Protein AF-A0A7Y3KPL6-F1 (afdb_monomer_lite)

Fol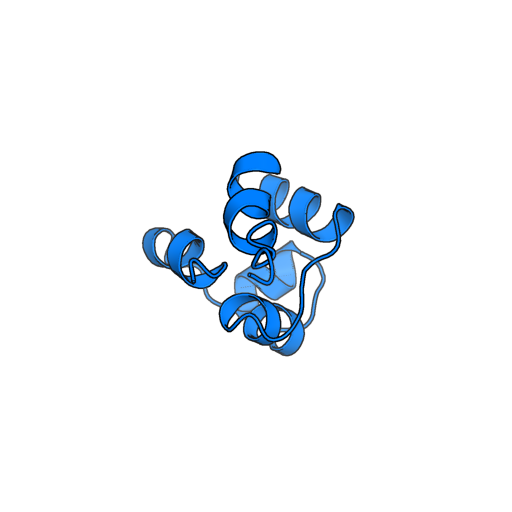dseek 3Di:
DDFVQVVCVVVPDDLVRLCVQLVHDSVVSVCRRVVVDHDDLSSLVSSCVSVVHDSVVNCVSVPPPPPDD

Sequence (69 aa):
MTNLDAVLHDRTLGVSEIARLVGRTRQTIRNWRVGRTHPSTADIKRLGEALGLSAAFLAAPFDQKEKPQ

Radius of gyration: 11.48 Å; chains: 1; bounding box: 21×36×22 Å

pLDDT: mean 79.1, std 14.03, range [37.25, 94.5]

Secondary structure (DSSP, 8-state):
---HHHHHHTTT--HHHHHHHHT--HHHHHHHHTTSSPPPHHHHHHHHHHHT--HHHHHTTT---PPP-

Structure (mmCIF, N/CA/C/O backbone):
data_AF-A0A7Y3KPL6-F1
#
_entry.id   AF-A0A7Y3KPL6-F1
#
loop_
_atom_site.group_PDB
_atom_site.id
_atom_site.type_symbol
_atom_site.label_atom_id
_atom_site.label_alt_id
_atom_site.label_comp_id
_atom_site.label_asym_id
_atom_site.label_entity_id
_atom_site.label_seq_id
_atom_site.pdbx_PDB_ins_code
_atom_site.Cartn_x
_atom_site.Cartn_y
_atom_site.Cartn_z
_atom_site.occupancy
_atom_site.B_iso_or_equiv
_atom_site.auth_seq_id
_atom_site.auth_comp_id
_atom_site.auth_asym_id
_atom_site.auth_atom_id
_atom_site.pdbx_PDB_model_num
ATOM 1 N N . MET A 1 1 ? 14.515 10.510 -4.500 1.00 46.56 1 MET A N 1
ATOM 2 C CA . MET A 1 1 ? 13.288 9.802 -4.915 1.00 46.56 1 MET A CA 1
ATOM 3 C C . MET A 1 1 ? 12.886 8.850 -3.807 1.00 46.56 1 MET A C 1
ATOM 5 O O . MET A 1 1 ? 13.486 7.788 -3.678 1.00 46.56 1 MET A O 1
ATOM 9 N N . THR A 1 2 ? 11.934 9.234 -2.964 1.00 50.53 2 THR A N 1
ATOM 10 C CA . THR A 1 2 ? 11.384 8.299 -1.978 1.00 50.53 2 THR A CA 1
ATOM 11 C C . THR A 1 2 ? 10.310 7.500 -2.700 1.00 50.53 2 THR A C 1
ATOM 13 O O . THR A 1 2 ? 9.255 8.037 -2.983 1.00 50.53 2 THR A O 1
ATOM 16 N N . ASN A 1 3 ? 10.585 6.254 -3.085 1.00 65.12 3 ASN A N 1
ATOM 17 C CA . ASN A 1 3 ? 9.556 5.380 -3.653 1.00 65.12 3 ASN A CA 1
ATOM 18 C C . ASN A 1 3 ? 8.832 4.618 -2.533 1.00 65.12 3 ASN A C 1
ATOM 20 O O . ASN A 1 3 ? 9.345 4.515 -1.417 1.00 65.12 3 ASN A O 1
ATOM 24 N N . LEU A 1 4 ? 7.690 3.994 -2.857 1.00 73.19 4 LEU A N 1
ATOM 25 C CA . LEU A 1 4 ? 6.963 3.056 -1.979 1.00 73.19 4 LEU A CA 1
ATOM 26 C C . LEU A 1 4 ? 7.886 2.022 -1.311 1.00 73.19 4 LEU A C 1
ATOM 28 O O . LEU A 1 4 ? 7.590 1.512 -0.238 1.00 73.19 4 LEU A O 1
ATOM 32 N N . ASP A 1 5 ? 9.015 1.724 -1.950 1.00 73.00 5 ASP A N 1
ATOM 33 C CA . ASP A 1 5 ? 10.020 0.799 -1.458 1.00 73.00 5 ASP A CA 1
ATOM 34 C C . ASP A 1 5 ? 10.611 1.182 -0.095 1.00 73.00 5 ASP A C 1
ATOM 36 O O . ASP A 1 5 ? 10.703 0.340 0.791 1.00 73.00 5 ASP A O 1
ATOM 40 N N . ALA A 1 6 ? 10.921 2.463 0.112 1.00 71.25 6 ALA A N 1
ATOM 41 C CA . ALA A 1 6 ? 11.465 2.944 1.380 1.00 71.25 6 ALA A CA 1
ATOM 42 C C . ALA A 1 6 ? 10.457 2.770 2.529 1.00 71.25 6 ALA A C 1
ATOM 44 O O . ALA A 1 6 ? 10.830 2.396 3.634 1.00 71.25 6 ALA A O 1
ATOM 45 N N . VAL A 1 7 ? 9.166 2.971 2.244 1.00 73.00 7 VAL A N 1
ATOM 46 C CA . VAL A 1 7 ? 8.074 2.798 3.217 1.00 73.00 7 VAL A CA 1
ATOM 47 C C . VAL A 1 7 ? 7.847 1.323 3.566 1.00 73.00 7 VAL A C 1
ATOM 49 O O . VAL A 1 7 ? 7.446 0.992 4.681 1.00 73.00 7 VAL A O 1
ATOM 52 N N . LEU A 1 8 ? 8.074 0.425 2.606 1.00 71.75 8 LEU A N 1
ATOM 53 C CA . LEU A 1 8 ? 7.835 -1.008 2.772 1.00 71.75 8 LEU A CA 1
ATOM 54 C C . LEU A 1 8 ? 9.043 -1.771 3.318 1.00 71.75 8 LEU A C 1
ATOM 56 O O . LEU A 1 8 ? 8.855 -2.867 3.849 1.00 71.75 8 LEU A O 1
ATOM 60 N N . HIS A 1 9 ? 10.252 -1.216 3.201 1.00 68.88 9 HIS A N 1
ATOM 61 C CA . HIS A 1 9 ? 11.481 -1.854 3.668 1.00 68.88 9 HIS A CA 1
ATOM 62 C C . HIS A 1 9 ? 11.423 -2.183 5.167 1.00 68.88 9 HIS A C 1
ATOM 64 O O . HIS A 1 9 ? 11.727 -3.309 5.553 1.00 68.88 9 HIS A O 1
ATOM 70 N N . ASP A 1 10 ? 10.882 -1.269 5.977 1.00 66.75 10 ASP A N 1
ATOM 71 C CA . ASP A 1 10 ? 10.716 -1.453 7.427 1.00 66.75 10 ASP A CA 1
ATOM 72 C C . ASP A 1 10 ? 9.681 -2.518 7.811 1.00 66.75 10 ASP A C 1
ATOM 74 O O . ASP A 1 10 ? 9.629 -2.956 8.958 1.00 66.75 10 ASP A O 1
ATOM 78 N N . ARG A 1 11 ? 8.823 -2.948 6.877 1.00 68.00 11 ARG A N 1
ATOM 79 C CA . ARG A 1 11 ? 7.664 -3.795 7.195 1.00 68.00 11 ARG A CA 1
ATOM 80 C C . ARG A 1 11 ? 7.820 -5.252 6.785 1.00 68.00 11 ARG A C 1
ATOM 82 O O . ARG A 1 11 ? 6.910 -6.037 7.032 1.00 68.00 11 ARG A O 1
ATOM 89 N N . THR A 1 12 ? 8.942 -5.649 6.177 1.00 72.62 12 THR A N 1
ATOM 90 C CA . THR A 1 12 ? 9.221 -7.031 5.708 1.00 72.62 12 THR A CA 1
ATOM 91 C C . THR A 1 12 ? 8.144 -7.653 4.796 1.00 72.62 12 THR A C 1
ATOM 93 O O . THR A 1 12 ? 8.194 -8.842 4.482 1.00 72.62 12 THR A O 1
ATOM 96 N N . LEU A 1 13 ? 7.178 -6.865 4.311 1.00 79.12 13 LEU A N 1
ATOM 97 C CA . LEU A 1 13 ? 6.089 -7.352 3.470 1.00 79.12 13 LEU A CA 1
ATOM 98 C C . LEU A 1 13 ? 6.569 -7.558 2.032 1.00 79.12 13 LEU A C 1
ATOM 100 O O . LEU A 1 13 ? 7.046 -6.643 1.358 1.00 79.12 13 LEU A O 1
ATOM 104 N N . GLY A 1 14 ? 6.402 -8.783 1.539 1.00 83.56 14 GLY A N 1
ATOM 105 C CA . GLY A 1 14 ? 6.725 -9.138 0.163 1.00 83.56 14 GLY A CA 1
ATOM 106 C C . GLY A 1 14 ? 5.756 -8.525 -0.855 1.00 83.56 14 GLY A C 1
ATOM 107 O O . GLY A 1 14 ? 4.586 -8.274 -0.574 1.00 83.56 14 GLY A O 1
ATOM 108 N N . VAL A 1 15 ? 6.225 -8.369 -2.098 1.00 86.44 15 VAL A N 1
ATOM 109 C CA . VAL A 1 15 ? 5.422 -7.856 -3.232 1.00 86.44 15 VAL A CA 1
ATOM 110 C C . VAL A 1 15 ? 4.129 -8.647 -3.429 1.00 86.44 15 VAL A C 1
ATOM 112 O O . VAL A 1 15 ? 3.098 -8.064 -3.747 1.00 86.44 15 VAL A O 1
ATOM 115 N N . SER A 1 16 ? 4.188 -9.968 -3.256 1.00 88.81 16 SER A N 1
ATOM 116 C CA . SER A 1 16 ? 3.035 -10.861 -3.404 1.00 88.81 16 SER A CA 1
ATOM 117 C C . SER A 1 16 ? 1.957 -10.600 -2.355 1.00 88.81 16 SER A C 1
ATOM 119 O O . SER A 1 16 ? 0.777 -10.605 -2.695 1.00 88.81 16 SER A O 1
ATOM 121 N N . GLU A 1 17 ? 2.359 -10.334 -1.114 1.00 87.88 17 GLU A N 1
ATOM 122 C CA . GLU A 1 17 ? 1.423 -10.108 -0.013 1.00 87.88 17 GLU A CA 1
ATOM 123 C C . GLU A 1 17 ? 0.720 -8.765 -0.179 1.00 87.88 17 GLU A C 1
ATOM 125 O O . GLU A 1 17 ? -0.502 -8.677 -0.139 1.00 87.88 17 GLU A O 1
ATOM 130 N N . ILE A 1 18 ? 1.489 -7.728 -0.509 1.00 87.56 18 ILE A N 1
ATOM 131 C CA . ILE A 1 18 ? 0.942 -6.402 -0.793 1.00 87.56 18 ILE A CA 1
ATOM 132 C C . ILE A 1 18 ? -0.015 -6.483 -1.981 1.00 87.56 18 ILE A C 1
ATOM 134 O O . ILE A 1 18 ? -1.151 -6.037 -1.885 1.00 87.56 18 ILE A O 1
ATOM 138 N N . ALA A 1 19 ? 0.396 -7.117 -3.080 1.00 91.56 19 ALA A N 1
ATOM 139 C CA . ALA A 1 19 ? -0.451 -7.313 -4.254 1.00 91.56 19 ALA A CA 1
ATOM 140 C C . ALA A 1 19 ? -1.804 -7.955 -3.894 1.00 91.56 19 ALA A C 1
ATOM 142 O O . ALA A 1 19 ? -2.850 -7.468 -4.329 1.00 91.56 19 ALA A O 1
ATOM 143 N N . ARG A 1 20 ? -1.790 -8.988 -3.042 1.00 90.38 20 ARG A N 1
ATOM 144 C CA . ARG A 1 20 ? -2.996 -9.656 -2.540 1.00 90.38 20 ARG A CA 1
ATOM 145 C C . ARG A 1 20 ? -3.865 -8.720 -1.697 1.00 90.38 20 ARG A C 1
ATOM 147 O O . ARG A 1 20 ? -5.066 -8.656 -1.936 1.00 90.38 20 ARG A O 1
ATOM 154 N N . LEU A 1 21 ? -3.268 -7.970 -0.771 1.00 87.56 21 LEU A N 1
ATOM 155 C CA . LEU A 1 21 ? -3.981 -7.047 0.117 1.00 87.56 21 LEU A CA 1
ATOM 156 C C . LEU A 1 21 ? -4.646 -5.884 -0.635 1.00 87.56 21 LEU A C 1
ATOM 158 O O . LEU A 1 21 ? -5.769 -5.508 -0.315 1.00 87.56 21 LEU A O 1
ATOM 162 N N . VAL A 1 22 ? -3.984 -5.329 -1.657 1.00 87.94 22 VAL A N 1
ATOM 163 C CA . VAL A 1 22 ? -4.531 -4.197 -2.434 1.00 87.94 22 VAL A CA 1
ATOM 164 C C . VAL A 1 22 ? -5.408 -4.653 -3.612 1.00 87.94 22 VAL A C 1
ATOM 166 O O . VAL A 1 22 ? -6.010 -3.821 -4.291 1.00 87.94 22 VAL A O 1
ATOM 169 N N . GLY A 1 23 ? -5.478 -5.958 -3.900 1.00 92.00 23 GLY A N 1
ATOM 170 C CA . GLY A 1 23 ? -6.199 -6.487 -5.064 1.00 92.00 23 GLY A CA 1
ATOM 171 C C . GLY A 1 23 ? -5.557 -6.089 -6.399 1.00 92.00 23 GLY A C 1
ATOM 172 O O . GLY A 1 23 ? -6.249 -5.773 -7.371 1.00 92.00 23 GLY A O 1
ATOM 173 N N . ARG A 1 24 ? -4.221 -6.049 -6.449 1.00 93.69 24 ARG A N 1
ATOM 174 C CA . ARG A 1 24 ? -3.432 -5.658 -7.628 1.00 93.69 24 ARG A CA 1
ATOM 175 C C . ARG A 1 24 ? -2.444 -6.739 -8.024 1.00 93.69 24 ARG A C 1
ATOM 177 O O . ARG A 1 24 ? -2.186 -7.681 -7.289 1.00 93.69 24 ARG A O 1
ATOM 184 N N . THR A 1 25 ? -1.873 -6.608 -9.218 1.00 94.50 25 THR A N 1
ATOM 185 C CA . THR A 1 25 ? -0.851 -7.554 -9.675 1.00 94.50 25 THR A CA 1
ATOM 186 C C . THR A 1 25 ? 0.499 -7.256 -9.023 1.00 94.50 25 THR A C 1
ATOM 188 O O . THR A 1 25 ? 0.823 -6.107 -8.713 1.00 94.50 25 THR A O 1
ATOM 191 N N . ARG A 1 26 ? 1.346 -8.284 -8.897 1.00 92.94 26 ARG A N 1
ATOM 192 C CA . ARG A 1 26 ? 2.743 -8.129 -8.450 1.00 92.94 26 ARG A CA 1
ATOM 193 C C . ARG A 1 26 ? 3.522 -7.136 -9.318 1.00 92.94 26 ARG A C 1
ATOM 195 O O . ARG A 1 26 ? 4.331 -6.370 -8.800 1.00 92.94 26 ARG A O 1
ATOM 202 N N . GLN A 1 27 ? 3.245 -7.119 -10.624 1.00 93.75 27 GLN A N 1
ATOM 203 C CA . GLN A 1 27 ? 3.867 -6.190 -11.565 1.00 93.75 27 GLN A CA 1
ATOM 204 C C . GLN A 1 27 ? 3.476 -4.737 -11.270 1.00 93.75 27 GLN A C 1
ATOM 206 O O . GLN A 1 27 ? 4.339 -3.863 -11.282 1.00 93.75 27 GLN A O 1
ATOM 211 N N . THR A 1 28 ? 2.203 -4.486 -10.954 1.00 91.62 28 THR A N 1
ATOM 212 C CA . THR A 1 28 ? 1.706 -3.162 -10.557 1.00 91.62 28 THR A CA 1
ATOM 213 C C . THR A 1 28 ? 2.445 -2.651 -9.319 1.00 91.62 28 THR A C 1
ATOM 215 O O . THR A 1 28 ? 2.998 -1.555 -9.348 1.00 91.62 28 THR A O 1
ATOM 218 N N . ILE A 1 29 ? 2.550 -3.476 -8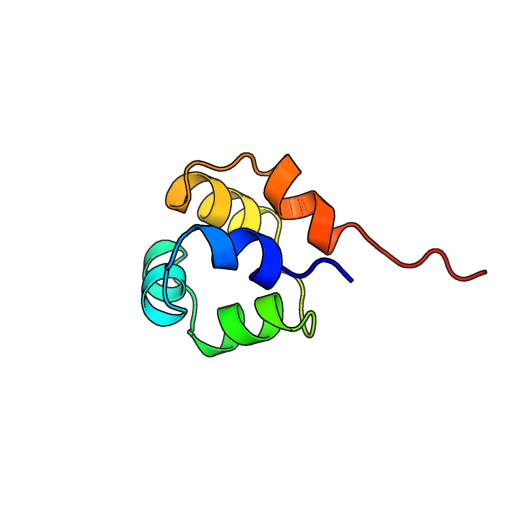.271 1.00 90.75 29 ILE A N 1
ATOM 219 C CA . ILE A 1 29 ? 3.277 -3.114 -7.044 1.00 90.75 29 ILE A CA 1
ATOM 220 C C . ILE A 1 29 ? 4.762 -2.858 -7.329 1.00 90.75 29 ILE A C 1
ATOM 222 O O . ILE A 1 29 ? 5.334 -1.894 -6.821 1.00 90.75 29 ILE A O 1
ATOM 226 N N . ARG A 1 30 ? 5.400 -3.684 -8.171 1.00 89.12 30 A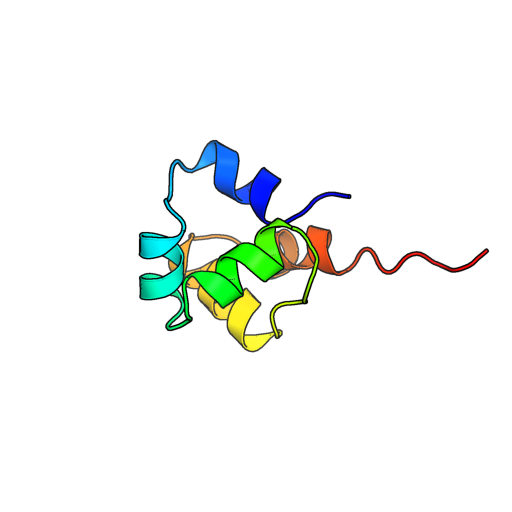RG A N 1
ATOM 227 C CA . ARG A 1 30 ? 6.799 -3.481 -8.572 1.00 89.12 30 ARG A CA 1
ATOM 228 C C . ARG A 1 30 ? 6.982 -2.147 -9.289 1.00 89.12 30 ARG A C 1
ATOM 230 O O . ARG A 1 30 ? 7.911 -1.422 -8.954 1.00 89.12 30 ARG A O 1
ATOM 237 N N . ASN A 1 31 ? 6.096 -1.808 -10.227 1.00 88.88 31 ASN A N 1
ATOM 238 C CA . ASN A 1 31 ? 6.147 -0.536 -10.945 1.00 88.88 31 ASN A CA 1
ATOM 239 C C . ASN A 1 31 ? 5.991 0.664 -9.998 1.00 88.88 31 ASN A C 1
ATOM 241 O O . ASN A 1 31 ? 6.702 1.649 -10.178 1.00 88.88 31 ASN A O 1
ATOM 245 N N . TRP A 1 32 ? 5.136 0.571 -8.974 1.00 89.50 32 TRP A N 1
ATOM 246 C CA . TRP A 1 32 ? 5.024 1.595 -7.926 1.00 89.50 32 TRP A CA 1
ATOM 247 C C . TRP A 1 32 ? 6.298 1.706 -7.073 1.00 89.50 32 TRP A C 1
ATOM 249 O O . TRP A 1 32 ? 6.761 2.811 -6.808 1.00 89.50 32 TRP A O 1
ATOM 259 N N . ARG A 1 33 ? 6.917 0.579 -6.686 1.00 85.81 33 ARG A N 1
ATOM 260 C CA . ARG A 1 33 ? 8.172 0.557 -5.898 1.00 85.81 33 ARG A CA 1
ATOM 261 C C . ARG A 1 33 ? 9.366 1.167 -6.624 1.00 85.81 33 ARG A C 1
ATOM 263 O O . ARG A 1 33 ? 10.248 1.708 -5.972 1.00 85.81 33 ARG A O 1
ATOM 270 N N . VAL A 1 34 ? 9.409 1.087 -7.949 1.00 83.31 34 VAL A N 1
ATOM 271 C CA . VAL A 1 34 ? 10.493 1.690 -8.743 1.00 83.31 34 VAL A CA 1
ATOM 272 C C . VAL A 1 34 ? 10.115 3.048 -9.344 1.00 83.31 34 VAL A C 1
ATOM 274 O O . VAL A 1 34 ? 10.878 3.578 -10.144 1.00 83.31 34 VAL A O 1
ATOM 277 N N . GLY A 1 35 ? 8.941 3.596 -9.007 1.00 84.19 35 GLY A N 1
ATOM 278 C CA . GLY A 1 35 ? 8.483 4.900 -9.500 1.00 84.19 35 GLY A CA 1
ATOM 279 C C . GLY A 1 35 ? 8.120 4.939 -10.991 1.00 84.19 35 GLY A C 1
ATOM 280 O O . GLY A 1 35 ? 8.004 6.012 -11.567 1.00 84.19 35 GLY A O 1
ATOM 281 N N . ARG A 1 36 ? 7.923 3.786 -11.649 1.00 85.56 36 ARG A N 1
ATOM 282 C CA . ARG A 1 36 ? 7.543 3.721 -13.078 1.00 85.56 36 ARG A CA 1
ATOM 283 C C . ARG A 1 36 ? 6.109 4.173 -13.342 1.00 85.56 36 ARG A C 1
ATOM 285 O O . ARG A 1 36 ? 5.791 4.588 -14.449 1.00 85.56 36 ARG A O 1
ATOM 292 N N . THR A 1 37 ? 5.232 4.015 -12.357 1.00 87.88 37 THR A N 1
ATOM 293 C CA . THR A 1 37 ? 3.815 4.397 -12.422 1.00 87.88 37 THR A CA 1
ATOM 294 C C . THR A 1 37 ? 3.358 4.845 -11.043 1.00 87.88 37 THR A C 1
ATOM 296 O O . THR A 1 37 ? 3.904 4.362 -10.050 1.00 87.88 37 THR A O 1
ATOM 299 N N . HIS A 1 38 ? 2.316 5.672 -10.975 1.00 85.75 38 HIS A N 1
ATOM 300 C CA . HIS A 1 38 ? 1.728 6.109 -9.710 1.00 85.75 38 HIS A CA 1
ATOM 301 C C . HIS A 1 38 ? 0.462 5.319 -9.344 1.00 85.75 38 HIS A C 1
ATOM 303 O O . HIS A 1 38 ? -0.352 5.035 -10.229 1.00 85.75 38 HIS A O 1
ATOM 309 N N . PRO A 1 39 ? 0.278 4.942 -8.064 1.00 88.25 39 PRO A N 1
ATOM 310 C CA . PRO A 1 39 ? -0.997 4.424 -7.584 1.00 88.25 39 PRO A CA 1
ATOM 311 C C . PRO A 1 39 ? -2.066 5.518 -7.623 1.00 88.25 39 PRO A C 1
ATOM 313 O O . PRO A 1 39 ? -1.785 6.693 -7.392 1.00 88.25 39 PRO A O 1
ATOM 316 N N . SER A 1 40 ? -3.312 5.128 -7.887 1.00 89.31 40 SER A N 1
ATOM 317 C CA . SER A 1 40 ? -4.443 6.052 -7.778 1.00 89.31 40 SER A CA 1
ATOM 318 C C . SER A 1 40 ? -4.735 6.396 -6.314 1.00 89.31 40 SER A C 1
ATOM 320 O O . SER A 1 40 ? -4.358 5.654 -5.406 1.00 89.31 40 SER A O 1
ATOM 322 N N . THR A 1 41 ? -5.504 7.457 -6.059 1.00 87.62 41 THR A N 1
ATOM 323 C CA . THR A 1 41 ? -5.979 7.796 -4.703 1.00 87.62 41 THR A CA 1
ATOM 324 C C . THR A 1 41 ? -6.707 6.625 -4.033 1.00 87.62 41 THR A C 1
ATOM 326 O O . THR A 1 41 ? -6.543 6.386 -2.837 1.00 87.62 41 THR A O 1
ATOM 329 N N . ALA A 1 42 ? -7.470 5.844 -4.804 1.00 89.06 42 ALA A N 1
ATOM 330 C CA . ALA A 1 42 ? -8.150 4.656 -4.298 1.00 89.06 42 ALA A CA 1
ATOM 331 C C . ALA A 1 42 ? -7.164 3.536 -3.921 1.00 89.06 42 ALA A C 1
ATOM 333 O O . ALA A 1 42 ? -7.386 2.825 -2.944 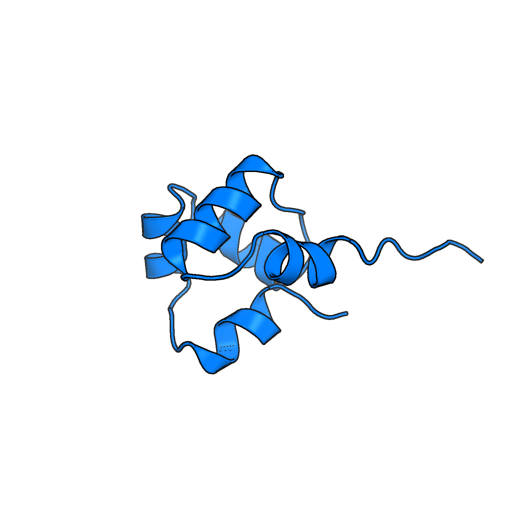1.00 89.06 42 ALA A O 1
ATOM 334 N N . ASP A 1 43 ? -6.074 3.372 -4.672 1.00 90.31 43 ASP A N 1
ATOM 335 C CA . ASP A 1 43 ? -5.022 2.405 -4.345 1.00 90.31 43 ASP A CA 1
ATOM 336 C C . ASP A 1 43 ? -4.197 2.853 -3.131 1.00 90.31 43 ASP A C 1
ATOM 338 O O . ASP A 1 43 ? -3.868 2.024 -2.289 1.00 90.31 43 ASP A O 1
ATOM 342 N N . ILE A 1 44 ? -3.927 4.156 -2.988 1.00 89.12 44 ILE A N 1
ATOM 343 C CA . ILE A 1 44 ? -3.268 4.735 -1.806 1.00 89.12 44 ILE A CA 1
ATOM 344 C C . ILE A 1 44 ? -4.114 4.498 -0.553 1.00 89.12 44 ILE A C 1
ATOM 346 O O . ILE A 1 44 ? -3.582 4.096 0.479 1.00 89.12 44 ILE A O 1
ATOM 350 N N . LYS A 1 45 ? -5.436 4.686 -0.643 1.00 88.56 45 LYS A N 1
ATOM 351 C CA . LYS A 1 45 ? -6.358 4.401 0.465 1.00 88.56 45 LYS A CA 1
ATOM 352 C C . LYS A 1 45 ? -6.327 2.923 0.859 1.00 88.56 45 LYS A C 1
ATOM 354 O O . LYS A 1 45 ? -6.180 2.622 2.037 1.00 88.56 45 LYS A O 1
ATOM 359 N N . ARG A 1 46 ? -6.375 2.008 -0.118 1.00 89.69 46 ARG A N 1
ATOM 360 C CA . ARG A 1 46 ? -6.269 0.559 0.133 1.00 89.69 46 ARG A CA 1
ATOM 361 C C . ARG A 1 46 ? -4.917 0.163 0.721 1.00 89.69 46 ARG A C 1
ATOM 363 O O . ARG A 1 46 ? -4.876 -0.654 1.630 1.00 89.69 46 ARG A O 1
ATOM 370 N N . LEU A 1 47 ? -3.819 0.739 0.229 1.00 87.44 47 LEU A N 1
ATOM 371 C CA . LEU A 1 47 ? -2.487 0.558 0.813 1.00 87.44 47 LEU A CA 1
ATOM 372 C C . LEU A 1 47 ? -2.464 1.050 2.263 1.00 87.44 47 LEU A C 1
ATOM 374 O O . LEU A 1 47 ? -1.898 0.380 3.118 1.00 87.44 47 LEU A O 1
ATOM 378 N N . GLY A 1 48 ? -3.103 2.184 2.549 1.00 89.00 48 GLY A N 1
ATOM 379 C CA . GLY A 1 48 ? -3.211 2.728 3.899 1.00 89.00 48 GLY A CA 1
ATOM 380 C C . GLY A 1 48 ? -3.970 1.802 4.839 1.00 89.00 48 GLY A C 1
ATOM 381 O O . GLY A 1 48 ? -3.473 1.476 5.910 1.00 89.00 48 GLY A O 1
ATOM 382 N N . GLU A 1 49 ? -5.125 1.302 4.409 1.00 89.12 49 GLU A N 1
ATOM 383 C CA . GLU A 1 49 ? -5.928 0.338 5.169 1.00 89.12 49 GLU A CA 1
ATOM 384 C C . GLU A 1 49 ? -5.177 -0.986 5.384 1.00 89.12 49 GLU A C 1
ATOM 386 O O . GLU A 1 49 ? -5.100 -1.475 6.508 1.00 89.12 49 GLU A O 1
ATOM 391 N N . ALA A 1 50 ? -4.555 -1.533 4.335 1.00 86.25 50 ALA A N 1
ATOM 392 C CA . ALA A 1 50 ? -3.820 -2.796 4.389 1.00 86.25 50 ALA A CA 1
ATOM 393 C C . ALA A 1 50 ? -2.552 -2.729 5.251 1.00 86.25 50 ALA A C 1
ATOM 395 O O . ALA A 1 50 ? -2.155 -3.722 5.857 1.00 86.25 50 ALA A O 1
ATOM 396 N N . LEU A 1 51 ? -1.894 -1.570 5.277 1.00 83.44 51 LEU A N 1
ATOM 397 C CA . LEU A 1 51 ? -0.647 -1.359 6.003 1.00 83.44 51 LEU A CA 1
ATOM 398 C C . LEU A 1 51 ? -0.876 -0.632 7.336 1.00 83.44 51 LEU A C 1
ATOM 400 O O . LEU A 1 51 ? 0.082 -0.399 8.059 1.00 83.44 51 LEU A O 1
ATOM 404 N N . GLY A 1 52 ? -2.097 -0.234 7.694 1.00 85.88 52 GLY A N 1
ATOM 405 C CA . GLY A 1 52 ? -2.325 0.624 8.864 1.00 85.88 52 GLY A CA 1
ATOM 406 C C . GLY A 1 52 ? -1.531 1.939 8.796 1.00 85.88 52 GLY A C 1
ATOM 407 O O . GLY A 1 52 ? -0.967 2.384 9.793 1.00 85.88 52 GLY A O 1
ATOM 408 N N . LEU A 1 53 ? -1.414 2.516 7.599 1.00 85.94 53 LEU A N 1
ATOM 409 C CA . LEU A 1 53 ? -0.723 3.775 7.322 1.00 85.94 53 LEU A CA 1
ATOM 410 C C . LEU A 1 53 ? -1.728 4.835 6.871 1.00 85.94 53 LEU A C 1
ATOM 412 O O . LEU A 1 53 ? -2.739 4.530 6.240 1.00 85.94 53 LEU A O 1
ATOM 416 N N . SER A 1 54 ? -1.441 6.106 7.147 1.00 85.06 54 SER A N 1
ATOM 417 C CA . SER A 1 54 ? -2.279 7.182 6.622 1.00 85.06 54 SER A CA 1
ATOM 418 C C . SER A 1 54 ? -2.069 7.336 5.112 1.00 85.06 54 SER A C 1
ATOM 420 O O . SER A 1 54 ? -0.954 7.220 4.597 1.00 85.06 54 SER A O 1
ATOM 422 N N . ALA A 1 55 ? -3.148 7.647 4.390 1.00 81.38 55 ALA A N 1
ATOM 423 C CA . ALA A 1 55 ? -3.074 7.924 2.957 1.00 81.38 55 ALA A CA 1
ATOM 424 C C . ALA A 1 55 ? -2.106 9.083 2.646 1.00 81.38 55 ALA A C 1
ATOM 426 O O . ALA A 1 55 ? -1.409 9.035 1.640 1.00 81.38 55 ALA A O 1
ATOM 427 N N . ALA A 1 56 ? -2.010 10.081 3.533 1.00 78.25 56 ALA A N 1
ATOM 428 C CA . ALA A 1 56 ? -1.073 11.196 3.401 1.00 78.25 56 ALA A CA 1
ATOM 429 C C . ALA A 1 56 ? 0.396 10.740 3.465 1.00 78.25 56 ALA A C 1
ATOM 431 O O . ALA A 1 56 ? 1.205 11.158 2.639 1.00 78.25 56 ALA A O 1
ATOM 432 N N . PHE A 1 57 ? 0.732 9.836 4.391 1.00 80.00 57 PHE A N 1
ATOM 433 C CA . PHE A 1 57 ? 2.082 9.279 4.507 1.00 80.00 57 PHE A CA 1
ATOM 434 C C . PHE A 1 57 ? 2.474 8.462 3.269 1.00 80.00 57 PHE A C 1
ATOM 436 O O . PHE A 1 57 ? 3.607 8.536 2.802 1.00 80.00 57 PHE A O 1
ATOM 443 N N . LEU A 1 58 ? 1.519 7.722 2.700 1.00 80.38 58 LEU A N 1
ATOM 444 C CA . LEU A 1 58 ? 1.723 6.955 1.472 1.00 80.38 58 LEU A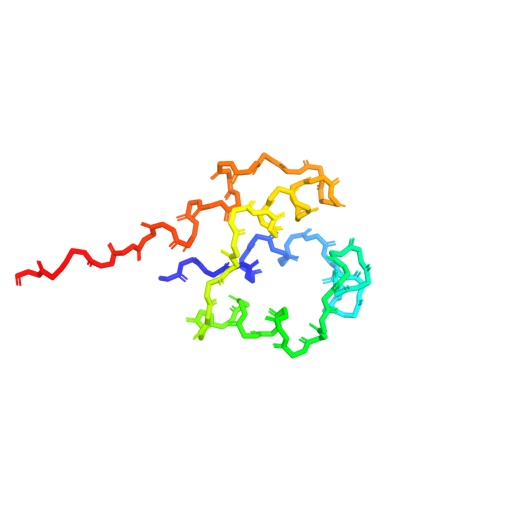 CA 1
ATOM 445 C C . LEU A 1 58 ? 1.737 7.822 0.212 1.00 80.38 58 LEU A C 1
ATOM 447 O O . LEU A 1 58 ? 2.399 7.447 -0.746 1.00 80.38 58 LEU A O 1
ATOM 451 N N . ALA A 1 59 ? 1.030 8.952 0.193 1.00 77.56 59 ALA A N 1
ATOM 452 C CA . ALA A 1 59 ? 0.992 9.868 -0.944 1.00 77.56 59 ALA A CA 1
ATOM 453 C C . ALA A 1 59 ? 2.255 10.732 -1.050 1.00 77.56 59 ALA A C 1
ATOM 455 O O . ALA A 1 59 ? 2.705 10.987 -2.160 1.00 77.56 59 ALA A O 1
ATOM 456 N N . ALA A 1 60 ? 2.855 11.132 0.075 1.00 72.69 60 ALA A N 1
ATOM 457 C CA . ALA A 1 60 ? 4.067 11.956 0.120 1.00 72.69 60 ALA A CA 1
ATOM 458 C C . ALA A 1 60 ? 5.211 11.499 -0.823 1.00 72.69 60 AL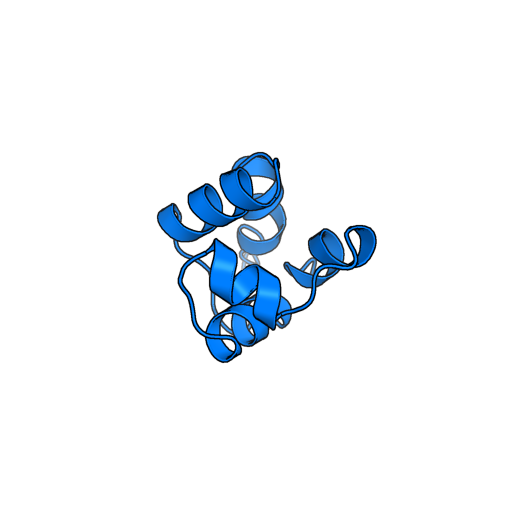A A C 1
ATOM 460 O O . ALA A 1 60 ? 5.760 12.347 -1.527 1.00 72.69 60 ALA A O 1
ATOM 461 N N . PRO A 1 61 ? 5.567 10.199 -0.907 1.00 68.81 61 PRO A N 1
ATOM 462 C CA . PRO A 1 61 ? 6.568 9.723 -1.867 1.00 68.81 61 PRO A CA 1
ATOM 463 C C . PRO A 1 61 ? 6.147 9.846 -3.345 1.00 68.81 61 PRO A C 1
ATOM 465 O O . PRO A 1 61 ? 7.003 9.970 -4.215 1.00 68.81 61 PRO A O 1
ATOM 468 N N . PHE A 1 62 ? 4.846 9.834 -3.642 1.00 69.19 62 PHE A N 1
ATOM 469 C CA . PHE A 1 62 ? 4.299 9.925 -5.003 1.00 69.19 62 PHE A CA 1
ATOM 470 C C . PHE A 1 62 ? 3.938 11.358 -5.429 1.00 69.19 62 PHE A C 1
ATOM 472 O O . PHE A 1 62 ? 3.791 11.638 -6.617 1.00 69.19 62 PHE A O 1
ATOM 479 N N . ASP A 1 63 ? 3.783 12.267 -4.465 1.00 64.06 63 ASP A N 1
ATOM 480 C CA . ASP A 1 63 ? 3.431 13.675 -4.683 1.00 64.06 63 ASP A CA 1
ATOM 481 C C . ASP A 1 63 ? 4.660 14.565 -4.933 1.00 64.06 63 ASP A C 1
ATOM 483 O O . ASP A 1 63 ? 4.535 15.751 -5.232 1.00 64.06 63 ASP A O 1
ATOM 487 N N . GLN A 1 64 ? 5.868 13.987 -4.899 1.00 58.47 64 GLN A N 1
ATOM 488 C CA . GLN A 1 64 ? 7.074 14.622 -5.433 1.00 58.47 64 GLN A CA 1
ATOM 489 C C . GLN A 1 64 ? 7.008 14.667 -6.968 1.00 58.47 64 GLN A C 1
ATOM 491 O O . GLN A 1 64 ? 7.806 14.051 -7.671 1.00 58.47 64 GLN A O 1
ATOM 496 N N . LYS A 1 65 ? 6.053 15.430 -7.508 1.00 48.84 65 LYS A N 1
ATOM 497 C CA . LYS A 1 65 ? 6.225 16.044 -8.818 1.00 48.84 65 LYS A CA 1
ATOM 498 C C . LYS A 1 65 ? 7.456 16.930 -8.713 1.00 48.84 65 LYS A C 1
ATOM 500 O O . LYS A 1 65 ? 7.461 17.901 -7.955 1.00 48.84 65 LYS A O 1
ATOM 505 N N . GLU A 1 66 ? 8.494 16.595 -9.467 1.00 46.56 66 GLU A N 1
ATOM 506 C CA . GLU A 1 66 ? 9.531 17.560 -9.798 1.00 46.56 66 GLU A CA 1
ATOM 507 C C . GLU A 1 66 ? 8.829 18.833 -10.284 1.00 46.56 66 GLU A C 1
ATOM 509 O O . GLU A 1 66 ? 8.077 18.802 -11.260 1.00 46.56 66 GLU A O 1
ATOM 514 N N . LYS A 1 67 ? 9.018 19.948 -9.568 1.00 37.25 67 LYS A N 1
ATOM 515 C CA . LYS A 1 67 ? 8.864 21.257 -10.196 1.00 37.25 67 LYS A CA 1
ATOM 516 C C . LYS A 1 67 ? 9.918 21.282 -11.306 1.00 37.25 67 LYS A C 1
ATOM 518 O O . LYS A 1 67 ? 11.098 21.182 -10.961 1.00 37.25 67 LYS A O 1
ATOM 523 N N . PRO A 1 68 ? 9.544 21.390 -12.592 1.00 43.47 68 PRO A N 1
ATOM 524 C CA . PRO A 1 68 ? 10.511 21.792 -13.596 1.00 43.47 68 PRO A CA 1
ATOM 525 C C . PRO A 1 68 ? 11.032 23.164 -13.165 1.00 43.47 68 PRO A C 1
ATOM 527 O O . PRO A 1 68 ? 10.237 24.028 -12.779 1.00 43.47 68 PRO A O 1
ATOM 530 N N . GLN A 1 69 ? 12.355 23.300 -13.136 1.00 46.22 69 GLN A N 1
ATOM 531 C CA . GLN A 1 69 ? 13.005 24.603 -13.054 1.00 46.22 69 GLN A CA 1
ATOM 532 C C . GLN A 1 69 ? 12.723 25.413 -14.317 1.00 46.22 69 GLN A C 1
ATOM 534 O O . GLN A 1 69 ? 12.549 24.779 -15.385 1.00 46.22 69 GLN A O 1
#